Protein AF-A0A7R9YN68-F1 (afdb_monomer_lite)

Sequence (123 aa):
AAIEPRVRAALAAGDESALLELRSELASKQETILFGGLPAERQRYLQSYGCAAWTDDALDLCARHSPLVEIGAGAGQWERALSRVRVPTDGGARGEAGRRDAAGGGAAVGHGRGTSPDSTRAA

pLDDT: mean 76.01, std 23.89, range [30.05, 97.62]

Foldseek 3Di:
DDLVVQCVVCVVVVPVVSVVVSVVVVVQVCCCVVPVRPVVVVVVCCVQDNPDRDDPVRLLVVLLVPPDDDDPCPVVNSVVVNVPDDHPPPVDDPDDDDDDDDDDDDDDDDDDDDDDDDDDDDD

Organism: Diacronema lutheri (NCBI:txid2081491)

Radius of gyration: 26.35 Å; chains: 1; bounding box: 56×39×69 Å

Structure (mmCIF, N/CA/C/O backbone):
data_AF-A0A7R9YN68-F1
#
_entry.id   AF-A0A7R9YN68-F1
#
loop_
_atom_site.group_PDB
_atom_site.id
_atom_site.type_symbol
_atom_site.label_atom_id
_atom_site.label_alt_id
_atom_site.label_comp_id
_atom_site.label_asym_id
_atom_site.label_entity_id
_atom_site.label_seq_id
_atom_site.pdbx_PDB_ins_code
_atom_site.Cartn_x
_atom_site.Cartn_y
_atom_site.Cartn_z
_atom_site.occupancy
_atom_site.B_iso_or_equiv
_atom_site.auth_seq_id
_atom_site.auth_comp_id
_atom_site.auth_asym_id
_atom_site.auth_atom_id
_atom_site.pdbx_PDB_model_num
ATOM 1 N N . ALA A 1 1 ? 8.426 -10.046 -25.266 1.00 60.62 1 ALA A N 1
ATOM 2 C CA . ALA A 1 1 ? 9.903 -9.980 -25.220 1.00 60.62 1 ALA A CA 1
ATOM 3 C C . ALA A 1 1 ? 10.358 -9.744 -23.782 1.00 60.62 1 ALA A C 1
ATOM 5 O O . ALA A 1 1 ? 9.613 -9.120 -23.030 1.00 60.62 1 ALA A O 1
ATOM 6 N N . ALA A 1 2 ? 11.529 -10.252 -23.387 1.00 81.81 2 ALA A N 1
ATOM 7 C CA . ALA A 1 2 ? 12.097 -10.007 -22.059 1.00 81.81 2 ALA A CA 1
ATOM 8 C C . ALA A 1 2 ? 12.315 -8.496 -21.823 1.00 81.81 2 ALA A C 1
ATOM 10 O O . ALA A 1 2 ? 12.684 -7.778 -22.752 1.00 81.81 2 ALA A O 1
ATOM 11 N N . ILE A 1 3 ? 12.060 -8.009 -20.602 1.00 87.12 3 ILE A N 1
ATOM 12 C CA . ILE A 1 3 ? 12.236 -6.588 -20.231 1.00 87.12 3 ILE A CA 1
ATOM 13 C C . ILE A 1 3 ? 13.725 -6.219 -20.118 1.00 87.12 3 ILE A C 1
ATOM 15 O O . ILE A 1 3 ? 14.111 -5.108 -20.470 1.00 87.12 3 ILE A O 1
ATOM 19 N N . GLU A 1 4 ? 14.575 -7.155 -19.690 1.00 91.88 4 GLU A N 1
ATOM 20 C CA . GLU A 1 4 ? 15.987 -6.896 -19.379 1.00 91.88 4 GLU A CA 1
ATOM 21 C C . GLU A 1 4 ? 16.805 -6.309 -20.552 1.00 91.88 4 GLU A C 1
ATOM 23 O O . GLU A 1 4 ? 17.471 -5.291 -20.343 1.00 91.88 4 GLU A O 1
ATOM 28 N N . PRO A 1 5 ? 16.735 -6.833 -21.797 1.00 95.25 5 PRO A N 1
ATOM 29 C CA . PRO A 1 5 ? 17.477 -6.245 -22.915 1.00 95.25 5 PRO A CA 1
ATOM 30 C C . PRO A 1 5 ? 17.049 -4.804 -23.223 1.00 95.25 5 PRO A C 1
ATOM 32 O O . PRO A 1 5 ? 17.878 -3.980 -23.598 1.00 95.25 5 PRO A O 1
ATOM 35 N N . ARG A 1 6 ? 15.763 -4.484 -23.021 1.00 95.19 6 ARG A N 1
ATOM 36 C CA . ARG A 1 6 ? 15.203 -3.145 -23.262 1.00 95.19 6 ARG A CA 1
ATOM 37 C C . ARG A 1 6 ? 15.658 -2.149 -22.198 1.00 95.19 6 ARG A C 1
ATOM 39 O O . ARG A 1 6 ? 16.041 -1.039 -22.544 1.00 95.19 6 ARG A O 1
ATOM 46 N N . VAL A 1 7 ? 15.692 -2.565 -20.929 1.00 95.19 7 VAL A N 1
ATOM 47 C CA . VAL A 1 7 ? 16.249 -1.752 -19.832 1.00 95.19 7 VAL A CA 1
ATOM 48 C C . VAL A 1 7 ? 17.720 -1.443 -20.094 1.00 95.19 7 VAL A C 1
ATOM 50 O O . VAL A 1 7 ? 18.136 -0.294 -19.9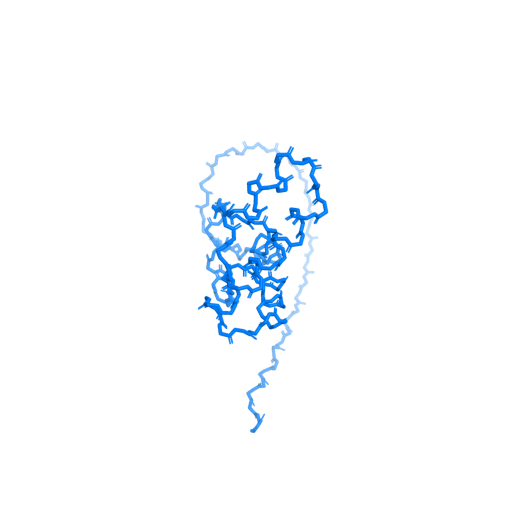79 1.00 95.19 7 VAL A O 1
ATOM 53 N N . ARG A 1 8 ? 18.506 -2.449 -20.497 1.00 96.25 8 ARG A N 1
ATOM 54 C CA . ARG A 1 8 ? 19.933 -2.271 -20.794 1.00 96.25 8 ARG A CA 1
ATOM 55 C C . ARG A 1 8 ? 20.165 -1.284 -21.939 1.00 96.25 8 ARG A C 1
ATOM 57 O O . ARG A 1 8 ? 21.041 -0.433 -21.827 1.00 96.25 8 ARG A O 1
ATOM 64 N N . ALA A 1 9 ? 19.373 -1.379 -23.007 1.00 96.44 9 ALA A N 1
ATOM 65 C CA . ALA A 1 9 ? 19.443 -0.453 -24.134 1.00 96.44 9 ALA A CA 1
ATOM 66 C C . ALA A 1 9 ? 19.080 0.986 -23.726 1.00 96.44 9 ALA A C 1
ATOM 68 O O . ALA A 1 9 ? 19.823 1.907 -24.056 1.00 96.44 9 ALA A O 1
ATOM 69 N N . ALA A 1 10 ? 18.000 1.174 -22.959 1.00 96.19 10 ALA A N 1
ATOM 70 C CA . ALA A 1 10 ? 17.579 2.493 -22.483 1.00 96.19 10 ALA A CA 1
ATOM 71 C C . ALA A 1 10 ? 18.626 3.139 -21.557 1.00 96.19 10 ALA A C 1
ATOM 73 O O . ALA A 1 10 ? 18.943 4.315 -21.712 1.00 96.19 10 ALA A O 1
ATOM 74 N N . LEU A 1 11 ? 19.232 2.359 -20.652 1.00 96.75 11 LEU A N 1
ATOM 75 C CA . LEU A 1 11 ? 20.326 2.833 -19.794 1.00 96.75 11 LEU A CA 1
ATOM 76 C C . LEU A 1 11 ? 21.563 3.236 -20.603 1.00 96.75 11 LEU A C 1
ATOM 78 O O . LEU A 1 11 ? 22.139 4.287 -20.344 1.00 96.75 11 LEU A O 1
ATOM 82 N N . ALA A 1 12 ? 21.965 2.424 -21.585 1.00 97.62 12 ALA A N 1
ATOM 83 C CA . ALA A 1 12 ? 23.117 2.726 -22.436 1.00 97.62 12 ALA A CA 1
ATOM 84 C C . ALA A 1 12 ? 22.903 3.988 -23.291 1.00 97.62 12 ALA A C 1
ATOM 86 O O . ALA A 1 12 ? 23.858 4.708 -23.566 1.00 97.62 12 ALA A O 1
ATOM 87 N N . ALA A 1 13 ? 21.657 4.255 -23.691 1.00 96.75 13 ALA A N 1
ATOM 88 C CA . ALA A 1 13 ? 21.274 5.438 -24.454 1.00 96.75 13 ALA A CA 1
ATOM 89 C C . ALA A 1 13 ? 21.012 6.684 -23.585 1.00 96.75 13 ALA A C 1
ATOM 91 O O . ALA A 1 13 ? 20.864 7.771 -24.136 1.00 96.75 13 ALA A O 1
ATOM 92 N N . GLY A 1 14 ? 20.931 6.546 -22.254 1.00 96.81 14 GLY A N 1
ATOM 93 C CA . GLY A 1 14 ? 20.487 7.628 -21.367 1.00 96.81 14 GLY A CA 1
ATOM 94 C C . GLY A 1 14 ? 19.028 8.046 -21.601 1.00 96.81 14 GLY A C 1
ATOM 95 O O . GLY A 1 14 ? 18.668 9.190 -21.339 1.00 96.81 14 GLY A O 1
ATOM 96 N N . ASP A 1 15 ? 18.195 7.144 -22.124 1.00 97.56 15 ASP A N 1
ATOM 97 C CA . ASP A 1 15 ? 16.808 7.429 -22.499 1.00 97.56 15 ASP A CA 1
ATOM 98 C C . ASP A 1 15 ? 15.872 7.272 -21.291 1.00 97.56 15 ASP A C 1
ATOM 100 O O . ASP A 1 15 ? 15.342 6.194 -20.996 1.00 97.56 15 ASP A O 1
ATOM 104 N N . GLU A 1 16 ? 15.681 8.370 -20.562 1.00 96.31 16 GLU A N 1
ATOM 105 C CA . GLU A 1 16 ? 14.790 8.417 -19.399 1.00 96.31 16 GLU A CA 1
ATOM 106 C C . GLU A 1 16 ? 13.324 8.138 -19.757 1.00 96.31 16 GLU A C 1
ATOM 108 O O . GLU A 1 16 ? 12.602 7.535 -18.957 1.00 96.31 16 GLU A O 1
ATOM 113 N N . SER A 1 17 ? 12.886 8.522 -20.960 1.00 96.75 17 SER A N 1
ATOM 114 C CA . SER A 1 17 ? 11.513 8.293 -21.417 1.00 96.75 17 SER A CA 1
ATOM 115 C C . SER A 1 17 ? 11.254 6.801 -21.603 1.00 96.75 17 SER A C 1
ATOM 117 O O . SER A 1 17 ? 10.282 6.266 -21.065 1.00 96.75 17 SER A O 1
ATOM 119 N N . ALA A 1 18 ? 12.167 6.094 -22.272 1.00 95.50 18 ALA A N 1
ATOM 120 C CA . ALA A 1 18 ? 12.076 4.646 -22.432 1.00 95.50 18 ALA A CA 1
ATOM 121 C C . ALA A 1 18 ? 12.096 3.910 -21.079 1.00 95.50 18 ALA A C 1
ATOM 123 O O . ALA A 1 18 ? 11.381 2.921 -20.891 1.00 95.50 18 ALA A O 1
ATOM 124 N N . LEU A 1 19 ? 12.874 4.390 -20.102 1.00 95.94 19 LEU A N 1
ATOM 125 C CA . LEU A 1 19 ? 12.868 3.830 -18.745 1.00 95.94 19 LEU A CA 1
ATOM 126 C C . LEU A 1 19 ? 11.532 4.047 -18.027 1.00 95.94 19 LEU A C 1
ATOM 128 O O . LEU A 1 19 ? 11.069 3.147 -17.320 1.00 95.94 19 LEU A O 1
ATOM 132 N N . LEU A 1 20 ? 10.908 5.214 -18.199 1.00 95.62 20 LEU A N 1
ATOM 133 C CA . LEU A 1 20 ? 9.595 5.511 -17.631 1.00 95.62 20 LEU A CA 1
ATOM 134 C C . LEU A 1 20 ? 8.520 4.582 -18.212 1.00 95.62 20 LEU A C 1
ATOM 136 O O . LEU A 1 20 ? 7.749 3.987 -17.460 1.00 95.62 20 LEU A O 1
ATOM 140 N N . GLU A 1 21 ? 8.513 4.390 -19.531 1.00 94.88 21 GLU A N 1
ATOM 141 C CA . GLU A 1 21 ? 7.594 3.469 -20.206 1.00 94.88 21 GLU A CA 1
ATOM 142 C C . GLU A 1 21 ? 7.769 2.026 -19.723 1.00 94.88 21 GLU A C 1
ATOM 144 O O . GLU A 1 21 ? 6.789 1.348 -19.406 1.00 94.88 21 GLU A O 1
ATOM 149 N N . LEU A 1 22 ? 9.017 1.562 -19.589 1.00 95.19 22 LEU A N 1
ATOM 150 C CA . LEU A 1 22 ? 9.325 0.226 -19.073 1.00 95.19 22 LEU A CA 1
ATOM 151 C C . LEU A 1 22 ? 8.861 0.039 -17.624 1.00 95.19 22 LEU A C 1
ATOM 153 O O . LEU A 1 22 ? 8.372 -1.038 -17.274 1.00 95.19 22 LEU A O 1
ATOM 157 N N . ARG A 1 23 ? 8.982 1.072 -16.782 1.00 92.56 23 ARG A N 1
ATOM 158 C CA . ARG A 1 23 ? 8.444 1.056 -15.413 1.00 92.56 23 ARG A CA 1
ATOM 159 C C . ARG A 1 23 ? 6.923 0.946 -15.413 1.00 92.56 23 ARG A C 1
ATOM 161 O O . ARG A 1 23 ? 6.393 0.128 -14.665 1.00 92.56 23 ARG A O 1
ATOM 168 N N . SER A 1 24 ? 6.235 1.710 -16.260 1.00 90.12 24 SER A N 1
ATOM 169 C CA . SER A 1 24 ? 4.775 1.630 -16.390 1.00 90.12 24 SER A CA 1
ATOM 170 C C . SER A 1 24 ? 4.317 0.260 -16.900 1.00 90.12 24 SER A C 1
ATOM 172 O O . SER A 1 24 ? 3.369 -0.313 -16.359 1.00 90.12 24 SER A O 1
ATOM 174 N N . GLU A 1 25 ? 5.018 -0.318 -17.880 1.00 91.44 25 GLU A N 1
ATOM 175 C CA . GLU A 1 25 ? 4.750 -1.675 -18.369 1.00 91.44 25 GLU A CA 1
ATOM 176 C C . GLU A 1 25 ? 4.933 -2.721 -17.258 1.00 91.44 25 GLU A C 1
ATOM 178 O O . GLU A 1 25 ? 4.087 -3.602 -17.081 1.00 91.44 25 GLU A O 1
ATOM 183 N N . LEU A 1 26 ? 6.026 -2.629 -16.492 1.00 90.69 26 LEU A N 1
ATOM 184 C CA . LEU A 1 26 ? 6.298 -3.537 -15.381 1.00 90.69 26 LEU A CA 1
ATOM 185 C C . LEU A 1 26 ? 5.230 -3.423 -14.291 1.00 90.69 26 LEU A C 1
ATOM 187 O O . LEU A 1 26 ? 4.713 -4.450 -13.855 1.00 90.69 26 LEU A O 1
ATOM 191 N N . ALA A 1 27 ? 4.866 -2.202 -13.894 1.00 86.75 27 ALA A N 1
ATOM 192 C CA . ALA A 1 27 ? 3.838 -1.961 -12.887 1.00 86.75 27 ALA A CA 1
ATOM 193 C C . ALA A 1 27 ? 2.492 -2.575 -13.303 1.00 86.75 27 ALA A C 1
ATOM 195 O O . ALA A 1 27 ? 1.866 -3.282 -12.516 1.00 86.75 27 ALA A O 1
ATOM 196 N N . SER A 1 28 ? 2.083 -2.394 -14.564 1.00 84.81 28 SER A N 1
ATOM 197 C CA . SER A 1 28 ? 0.854 -2.991 -15.104 1.00 84.81 28 SER A CA 1
ATOM 198 C C . SER A 1 28 ? 0.884 -4.528 -15.087 1.00 84.81 28 SER A C 1
A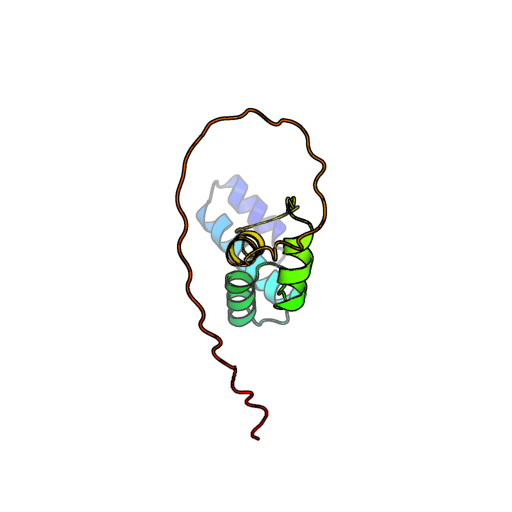TOM 200 O O . SER A 1 28 ? -0.098 -5.180 -14.715 1.00 84.81 28 SER A O 1
ATOM 202 N N . LYS A 1 29 ? 2.029 -5.135 -15.427 1.00 88.00 29 LYS A N 1
ATOM 203 C CA . LYS A 1 29 ? 2.209 -6.594 -15.370 1.00 88.00 29 LYS A CA 1
ATOM 204 C C . LYS A 1 29 ? 2.188 -7.130 -13.944 1.00 88.00 29 LYS A C 1
ATOM 206 O O . LYS A 1 29 ? 1.527 -8.134 -13.693 1.00 88.00 29 LYS A O 1
ATOM 211 N N . GLN A 1 30 ? 2.888 -6.475 -13.020 1.00 87.62 30 GLN A N 1
ATOM 212 C CA . GLN A 1 30 ? 2.883 -6.842 -11.603 1.00 87.62 30 GLN A CA 1
ATOM 213 C C . GLN A 1 30 ? 1.468 -6.796 -11.038 1.00 87.62 30 GLN A C 1
ATOM 215 O O . GLN A 1 30 ? 1.055 -7.732 -10.364 1.00 87.62 30 GLN A O 1
ATOM 220 N N . GLU A 1 31 ? 0.713 -5.753 -11.373 1.00 84.94 31 GLU A N 1
ATOM 221 C CA . GLU A 1 31 ? -0.674 -5.599 -10.949 1.00 84.94 31 GLU A CA 1
ATOM 222 C C . GLU A 1 31 ? -1.558 -6.752 -11.445 1.00 84.94 31 GLU A C 1
ATOM 224 O O . GLU A 1 31 ? -2.331 -7.337 -10.689 1.00 84.94 31 GLU A O 1
ATOM 229 N N . THR A 1 32 ? -1.384 -7.139 -12.709 1.00 86.31 32 THR A N 1
ATOM 230 C CA . THR A 1 32 ? -2.110 -8.267 -13.304 1.00 86.31 32 THR A CA 1
ATOM 231 C C . THR A 1 32 ? -1.762 -9.591 -12.622 1.00 86.31 32 THR A C 1
ATOM 233 O O . THR A 1 32 ? -2.655 -10.368 -12.298 1.00 86.31 32 THR A O 1
ATOM 236 N N . ILE A 1 33 ? -0.473 -9.847 -12.382 1.00 88.31 33 ILE A N 1
ATOM 237 C CA . ILE A 1 33 ? 0.013 -11.108 -11.801 1.00 88.31 33 ILE A CA 1
ATOM 238 C C . ILE A 1 33 ? -0.385 -11.237 -10.328 1.00 88.31 33 ILE A C 1
ATOM 240 O O . ILE A 1 33 ? -0.819 -12.302 -9.902 1.00 88.31 33 ILE A O 1
ATOM 244 N N . LEU A 1 34 ? -0.206 -10.173 -9.545 1.00 85.19 34 LEU A N 1
ATOM 245 C CA . LEU A 1 34 ? -0.387 -10.209 -8.094 1.00 85.19 34 LEU A CA 1
ATOM 246 C C . LEU A 1 34 ? -1.847 -10.014 -7.678 1.00 85.19 34 LEU A C 1
ATOM 248 O O . LEU A 1 34 ? -2.255 -10.544 -6.648 1.00 85.19 34 LEU A O 1
ATOM 252 N N . PHE A 1 35 ? -2.622 -9.254 -8.457 1.00 82.56 35 PHE A N 1
ATOM 253 C CA . PHE A 1 35 ? -3.952 -8.785 -8.054 1.00 82.56 35 PHE A CA 1
ATOM 254 C C . PHE A 1 35 ? -5.039 -9.047 -9.105 1.00 82.56 35 PHE A C 1
ATOM 256 O O . PHE A 1 35 ? -6.145 -8.527 -8.992 1.00 82.56 35 PHE A O 1
ATOM 263 N N . GLY A 1 36 ? -4.754 -9.848 -10.137 1.00 84.25 36 GLY A N 1
ATOM 264 C CA . GLY A 1 36 ? -5.763 -10.294 -11.103 1.00 84.25 36 GLY A CA 1
ATOM 265 C C . GLY A 1 36 ? -6.276 -9.209 -12.056 1.00 84.25 36 GLY A C 1
ATOM 266 O O . GLY A 1 36 ? -7.282 -9.422 -12.724 1.00 84.25 36 GLY A O 1
ATOM 267 N N . GLY A 1 37 ? -5.596 -8.060 -12.152 1.00 71.75 37 GLY A N 1
ATOM 268 C CA . GLY A 1 37 ? -5.904 -7.042 -13.161 1.00 71.75 37 GLY A CA 1
ATOM 269 C C . GLY A 1 37 ? -7.033 -6.074 -12.792 1.00 71.75 37 GLY A C 1
ATOM 270 O O . GLY A 1 37 ? -7.720 -5.588 -13.688 1.00 71.75 37 GLY A O 1
ATOM 271 N N . LEU A 1 38 ? -7.193 -5.738 -11.506 1.00 72.81 38 LEU A N 1
ATOM 272 C CA . LEU A 1 38 ? -8.127 -4.706 -11.018 1.00 72.81 38 LEU A CA 1
ATOM 273 C C . LEU A 1 38 ? -7.399 -3.415 -10.565 1.00 72.81 38 LEU A C 1
ATOM 275 O O . LEU A 1 38 ? -7.516 -3.004 -9.406 1.00 72.81 38 LEU A O 1
ATOM 279 N N . PRO A 1 39 ? -6.667 -2.717 -11.464 1.00 74.25 39 PRO A N 1
ATOM 280 C CA . PRO A 1 39 ? -5.771 -1.618 -11.093 1.00 74.25 39 PRO A CA 1
ATOM 281 C C . PRO A 1 39 ? -6.496 -0.457 -10.403 1.00 74.25 39 PRO A C 1
ATOM 283 O O . PRO A 1 39 ? -5.977 0.139 -9.462 1.00 74.25 39 PRO A O 1
ATOM 286 N N . ALA A 1 40 ? -7.714 -0.131 -10.844 1.00 81.38 40 ALA A N 1
ATOM 287 C CA . ALA A 1 40 ? -8.463 0.996 -10.295 1.00 81.38 40 ALA A CA 1
ATOM 288 C C . ALA A 1 40 ? -8.984 0.728 -8.874 1.00 81.38 40 ALA A C 1
ATOM 290 O O . ALA A 1 40 ? -9.054 1.651 -8.063 1.00 81.38 40 ALA A O 1
ATOM 291 N N . GLU A 1 41 ? -9.367 -0.510 -8.567 1.00 84.19 41 GLU A N 1
ATOM 292 C CA . GLU A 1 41 ? -9.898 -0.883 -7.252 1.00 84.19 41 GLU A CA 1
ATOM 293 C C . GLU A 1 41 ? -8.786 -0.991 -6.225 1.00 84.19 41 GLU A C 1
ATOM 295 O O . GLU A 1 41 ? -8.904 -0.436 -5.132 1.00 84.19 41 GLU A O 1
ATOM 300 N N . ARG A 1 42 ? -7.662 -1.604 -6.602 1.00 85.88 42 ARG A N 1
ATOM 301 C CA . ARG A 1 42 ? -6.491 -1.648 -5.735 1.00 85.88 42 ARG A CA 1
ATOM 302 C C . ARG A 1 42 ? -5.948 -0.254 -5.463 1.00 85.88 42 ARG A C 1
ATOM 304 O O . ARG A 1 42 ? -5.647 0.060 -4.317 1.00 85.88 42 ARG A O 1
ATOM 311 N N . GLN A 1 43 ? -5.862 0.604 -6.479 1.00 87.31 43 GLN A N 1
ATOM 312 C CA . GLN A 1 43 ? -5.410 1.977 -6.274 1.00 87.31 43 GLN A CA 1
ATOM 313 C C . GLN A 1 43 ? -6.313 2.722 -5.284 1.00 87.31 43 GLN A C 1
ATOM 315 O O . GLN A 1 43 ? -5.804 3.387 -4.383 1.00 87.31 43 GLN A O 1
ATOM 320 N N . ARG A 1 44 ? -7.639 2.560 -5.399 1.00 90.38 44 ARG A N 1
ATOM 321 C CA . ARG A 1 44 ? -8.599 3.097 -4.423 1.00 90.38 44 ARG A CA 1
ATOM 322 C C . ARG A 1 44 ? -8.356 2.526 -3.024 1.00 90.38 44 ARG A C 1
ATOM 324 O O . ARG A 1 44 ? -8.252 3.292 -2.073 1.00 90.38 44 ARG A O 1
ATOM 331 N N . TYR A 1 45 ? -8.175 1.212 -2.902 1.00 91.75 45 TYR A N 1
ATOM 332 C CA . TYR A 1 45 ? -7.873 0.561 -1.627 1.00 91.75 45 TYR A CA 1
ATOM 333 C C . TYR A 1 45 ? -6.591 1.110 -0.984 1.00 91.75 45 TYR A C 1
ATOM 335 O O . TYR A 1 45 ? -6.614 1.515 0.173 1.00 91.75 45 TYR A O 1
ATOM 343 N N . LEU A 1 46 ? -5.489 1.207 -1.734 1.00 92.00 46 LEU A N 1
ATOM 344 C CA . LEU A 1 46 ? -4.216 1.741 -1.234 1.00 92.00 46 LEU A CA 1
ATOM 345 C C . LEU A 1 46 ? -4.327 3.217 -0.823 1.00 92.00 46 LEU A C 1
ATOM 347 O O . LEU A 1 46 ? -3.702 3.648 0.147 1.00 92.00 46 LEU A O 1
ATOM 351 N N . GLN A 1 47 ? -5.125 4.002 -1.548 1.00 93.44 47 GLN A N 1
ATOM 352 C CA . GLN A 1 47 ? -5.386 5.403 -1.220 1.00 93.44 47 GLN A CA 1
ATOM 353 C C . GLN A 1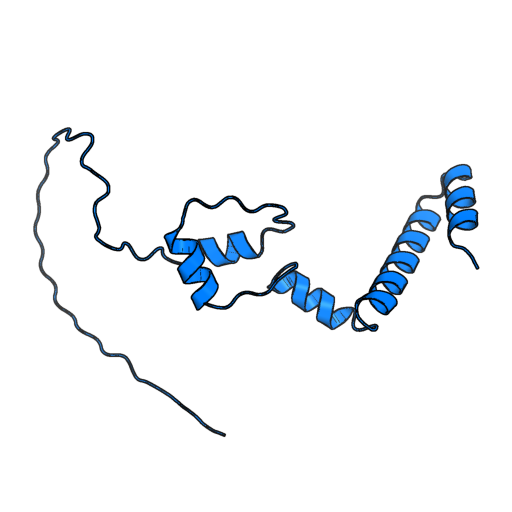 47 ? -6.248 5.572 0.034 1.00 93.44 47 GLN A C 1
ATOM 355 O O . GLN A 1 47 ? -6.088 6.576 0.727 1.00 93.44 47 GLN A O 1
ATOM 360 N N . SER A 1 48 ? -7.125 4.617 0.339 1.00 94.38 48 SER A N 1
ATOM 361 C CA . SER A 1 48 ? -7.963 4.640 1.542 1.00 94.38 48 SER A CA 1
ATOM 362 C C . SER A 1 48 ? -7.264 4.042 2.763 1.00 94.38 48 SER A C 1
ATOM 364 O O . SER A 1 48 ? -7.340 4.610 3.846 1.00 94.38 48 SER A O 1
ATOM 366 N N . TYR A 1 49 ? -6.568 2.921 2.585 1.00 95.50 49 TYR A N 1
ATOM 367 C CA . TYR A 1 49 ? -6.123 2.055 3.679 1.00 95.50 49 TYR A CA 1
ATOM 368 C C . TYR A 1 49 ? -4.622 1.749 3.666 1.00 95.50 49 TYR A C 1
ATOM 370 O O . TYR A 1 49 ? -4.067 1.261 4.646 1.00 95.50 49 TYR A O 1
ATOM 378 N N . GLY A 1 50 ? -3.922 2.030 2.569 1.00 92.12 50 GLY A N 1
ATOM 379 C CA . GLY A 1 50 ? -2.541 1.589 2.401 1.00 92.12 50 GLY A CA 1
ATOM 380 C C . GLY A 1 50 ? -2.495 0.084 2.154 1.00 92.12 50 GLY A C 1
ATOM 381 O O . GLY A 1 50 ? -3.304 -0.442 1.396 1.00 92.12 50 GLY A O 1
ATOM 382 N N . CYS A 1 51 ? -1.541 -0.624 2.757 1.00 88.56 51 CYS A N 1
ATOM 383 C CA . CYS A 1 51 ? -1.369 -2.059 2.511 1.00 88.56 51 CYS A CA 1
ATOM 384 C C . CYS A 1 51 ? -2.421 -2.940 3.207 1.00 88.56 51 CYS A C 1
ATOM 386 O O . CYS A 1 51 ? -2.698 -4.036 2.722 1.00 88.56 51 CYS A O 1
ATOM 388 N N . ALA A 1 52 ? -3.024 -2.472 4.301 1.00 90.81 52 ALA A N 1
ATOM 389 C CA . ALA A 1 52 ? -3.982 -3.230 5.097 1.00 90.81 52 ALA A CA 1
ATOM 390 C C . ALA A 1 52 ? -5.080 -2.311 5.636 1.00 90.81 52 ALA A C 1
ATOM 392 O O . ALA A 1 52 ? -4.785 -1.295 6.259 1.00 90.81 52 ALA A O 1
ATOM 393 N N . ALA A 1 53 ? -6.337 -2.682 5.407 1.00 95.50 53 ALA A N 1
ATOM 394 C CA . ALA A 1 53 ? -7.484 -2.030 6.015 1.00 95.50 53 ALA A CA 1
ATOM 395 C C . ALA A 1 53 ? -7.591 -2.363 7.506 1.00 95.50 53 ALA A C 1
ATOM 397 O O . ALA A 1 53 ? -7.044 -3.356 7.989 1.00 95.50 53 ALA A O 1
ATOM 398 N N . TRP A 1 54 ? -8.331 -1.521 8.214 1.00 95.56 54 TRP A N 1
ATOM 399 C CA . TRP A 1 54 ? -8.620 -1.644 9.635 1.00 95.56 54 TRP A CA 1
ATOM 400 C C . TRP A 1 54 ? -10.127 -1.658 9.867 1.00 95.56 54 TRP A C 1
ATOM 402 O O . TRP A 1 54 ? -10.913 -1.190 9.041 1.00 95.56 54 TRP A O 1
ATOM 412 N N . THR A 1 55 ? -10.510 -2.172 11.027 1.00 96.12 55 THR A N 1
ATOM 413 C CA . THR A 1 55 ? -11.828 -1.953 11.621 1.00 96.12 55 THR A CA 1
ATOM 414 C C . THR A 1 55 ? -11.720 -0.891 12.711 1.00 96.12 55 THR A C 1
ATOM 416 O O . THR A 1 55 ? -10.623 -0.625 13.211 1.00 96.12 55 THR A O 1
ATOM 419 N N . ASP A 1 56 ? -12.850 -0.314 13.115 1.00 94.44 56 ASP A N 1
ATOM 420 C CA . ASP A 1 56 ? -12.884 0.639 14.231 1.00 94.44 56 ASP A CA 1
ATOM 421 C C . ASP A 1 56 ? -12.399 -0.018 15.538 1.00 94.44 56 ASP A C 1
ATOM 423 O O . ASP A 1 56 ? -11.570 0.551 16.242 1.00 94.44 56 ASP A O 1
ATOM 427 N N . ASP A 1 57 ? -12.773 -1.278 15.791 1.00 94.88 57 ASP A N 1
ATOM 428 C CA . ASP A 1 57 ? -12.283 -2.044 16.948 1.00 94.88 57 ASP A CA 1
ATOM 429 C C . ASP A 1 57 ? -10.753 -2.202 16.960 1.00 94.88 57 ASP A C 1
ATOM 431 O O . ASP A 1 57 ? -10.118 -2.151 18.018 1.00 94.88 57 ASP A O 1
ATOM 435 N N . ALA A 1 58 ? -10.142 -2.409 15.786 1.00 94.88 58 ALA A N 1
ATOM 436 C CA . ALA A 1 58 ? -8.691 -2.522 15.664 1.00 94.88 58 ALA A CA 1
ATOM 437 C C . ALA A 1 58 ? -8.012 -1.179 15.951 1.00 94.88 58 ALA A C 1
ATOM 439 O O . ALA A 1 58 ? -7.005 -1.140 16.660 1.00 94.88 58 ALA A O 1
ATOM 440 N N . LEU A 1 59 ? -8.584 -0.082 15.447 1.00 94.81 59 LEU A N 1
ATOM 441 C CA . LEU A 1 59 ? -8.112 1.267 15.737 1.00 94.81 59 LEU A CA 1
ATOM 442 C C . LEU A 1 59 ? -8.195 1.586 17.234 1.00 94.81 59 LEU A C 1
ATOM 444 O O . LEU A 1 59 ? -7.208 2.047 17.808 1.00 94.81 59 LEU A O 1
ATOM 448 N N . ASP A 1 60 ? -9.322 1.284 17.877 1.00 93.31 60 ASP A N 1
ATOM 449 C CA . ASP A 1 60 ? -9.520 1.497 19.311 1.00 93.31 60 ASP A CA 1
ATOM 450 C C . ASP A 1 60 ? -8.541 0.668 20.145 1.00 93.31 60 ASP A C 1
ATOM 452 O O . ASP A 1 60 ? -7.965 1.162 21.119 1.00 93.31 60 ASP A O 1
ATOM 456 N N . LEU A 1 61 ? -8.323 -0.596 19.768 1.00 94.06 61 LEU A N 1
ATOM 457 C CA . LEU A 1 61 ? -7.340 -1.459 20.416 1.00 94.06 61 LEU A CA 1
ATOM 458 C C . LEU A 1 61 ? -5.929 -0.887 20.300 1.00 94.06 61 LEU A C 1
ATOM 460 O O . LEU A 1 61 ? -5.254 -0.734 21.316 1.00 94.06 61 LEU A O 1
ATOM 464 N N . CYS A 1 62 ? -5.498 -0.528 19.094 1.00 93.75 62 CYS A N 1
ATOM 465 C CA . CYS A 1 62 ? -4.195 0.084 18.865 1.00 93.75 62 CYS A CA 1
ATOM 466 C C . CYS A 1 62 ? -4.033 1.391 19.659 1.00 93.75 62 CYS A C 1
ATOM 468 O O . CYS A 1 62 ? -3.011 1.582 20.321 1.00 93.75 62 CYS A O 1
ATOM 470 N N . ALA A 1 63 ? -5.048 2.259 19.665 1.00 93.38 63 ALA A N 1
ATOM 471 C CA . ALA A 1 63 ? -5.006 3.547 20.351 1.00 93.38 63 ALA A CA 1
ATOM 472 C C . ALA A 1 63 ? -4.736 3.408 21.861 1.00 93.38 63 ALA A C 1
ATOM 474 O O . ALA A 1 63 ? -3.947 4.187 22.406 1.00 93.38 63 ALA A O 1
ATOM 475 N N . ARG A 1 64 ? -5.296 2.386 22.529 1.00 94.25 64 ARG A N 1
ATOM 476 C CA . ARG A 1 64 ? -5.042 2.099 23.959 1.00 94.25 64 ARG A CA 1
ATOM 477 C C . ARG A 1 64 ? -3.585 1.755 24.274 1.00 94.25 64 ARG A C 1
ATOM 479 O O . ARG A 1 64 ? -3.143 1.950 25.403 1.00 94.25 64 ARG A O 1
ATOM 486 N N . HIS A 1 65 ? -2.831 1.277 23.288 1.00 92.06 65 HIS A N 1
ATOM 487 C CA . HIS A 1 65 ? -1.416 0.931 23.430 1.00 92.06 65 HIS A CA 1
ATOM 488 C C . HIS A 1 65 ? -0.467 2.062 23.008 1.00 92.06 65 HIS A C 1
ATOM 490 O O . HIS A 1 65 ? 0.740 1.847 22.916 1.00 92.06 65 HIS A O 1
ATOM 496 N N . SER A 1 66 ? -0.986 3.273 22.779 1.00 87.56 66 SER A N 1
ATOM 497 C CA . SER A 1 66 ? -0.165 4.438 22.444 1.00 87.56 66 SER A CA 1
ATOM 498 C C . SER A 1 66 ? 0.879 4.761 23.535 1.00 87.56 66 SER A C 1
ATOM 500 O O . SER A 1 66 ? 0.580 4.659 24.732 1.00 87.56 66 SER A O 1
ATOM 502 N N . PRO A 1 67 ? 2.082 5.242 23.161 1.00 92.06 67 PRO A N 1
ATOM 503 C CA . PRO A 1 67 ? 2.513 5.569 21.798 1.00 92.06 67 PRO A CA 1
ATOM 504 C C . PRO A 1 67 ? 2.906 4.329 20.978 1.00 92.06 67 PRO A C 1
ATOM 506 O O . PRO A 1 67 ? 3.530 3.406 21.494 1.00 92.06 67 PRO A O 1
ATOM 509 N N . LEU A 1 68 ? 2.579 4.342 19.684 1.00 91.88 68 LEU A N 1
ATOM 510 C CA . LEU A 1 68 ? 2.923 3.281 18.734 1.00 91.88 68 LEU A CA 1
ATOM 511 C C . LEU A 1 68 ? 4.026 3.730 17.769 1.00 91.88 68 LEU A C 1
ATOM 513 O O . LEU A 1 68 ? 4.139 4.911 17.444 1.00 91.88 68 LEU A O 1
ATOM 517 N N . VAL A 1 69 ? 4.804 2.765 17.275 1.00 94.44 69 VAL A N 1
ATOM 518 C CA . VAL A 1 69 ? 5.743 2.946 16.160 1.00 94.44 69 VAL A CA 1
ATOM 519 C C . VAL A 1 69 ? 5.246 2.118 14.979 1.00 94.44 69 VAL A C 1
ATOM 521 O O . VAL A 1 69 ? 5.133 0.898 15.082 1.00 94.44 69 VAL A O 1
ATOM 524 N N . GLU A 1 70 ? 4.958 2.776 13.856 1.00 93.06 70 GLU A N 1
ATOM 525 C CA . GLU A 1 70 ? 4.523 2.118 12.622 1.00 93.06 70 GLU A CA 1
ATOM 526 C C . GLU A 1 70 ? 5.735 1.777 11.741 1.00 93.06 70 GLU A C 1
ATOM 528 O O . GLU A 1 70 ? 6.430 2.658 11.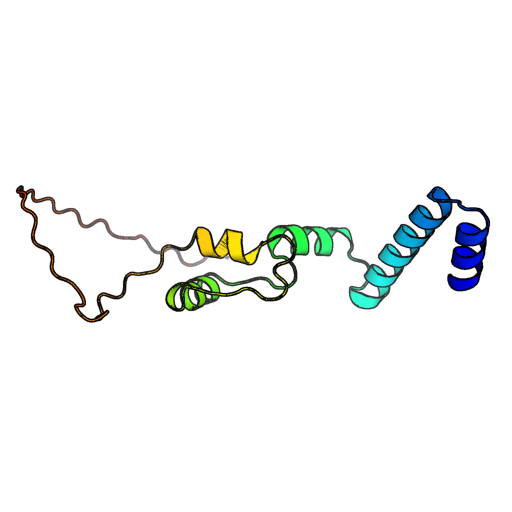228 1.00 93.06 70 GLU A O 1
ATOM 533 N N . ILE A 1 71 ? 6.000 0.483 11.551 1.00 94.69 71 ILE A N 1
ATOM 534 C CA . ILE A 1 71 ? 7.050 0.010 10.645 1.00 94.69 71 ILE A CA 1
ATOM 535 C C . ILE A 1 71 ? 6.480 -0.082 9.233 1.00 94.69 71 ILE A C 1
ATOM 537 O O . ILE A 1 71 ? 5.525 -0.812 8.989 1.00 94.69 71 ILE A O 1
ATOM 541 N N . GLY A 1 72 ? 7.096 0.631 8.289 1.00 91.31 72 GLY A N 1
ATOM 542 C CA . GLY A 1 72 ? 6.639 0.630 6.899 1.00 91.31 72 GLY A CA 1
ATOM 543 C C . GLY A 1 72 ? 5.372 1.458 6.667 1.00 91.31 72 GLY A C 1
ATOM 544 O O . GLY A 1 72 ? 4.546 1.071 5.847 1.00 91.31 72 GLY A O 1
ATOM 545 N N . ALA A 1 73 ? 5.244 2.610 7.335 1.00 91.62 73 ALA A N 1
ATOM 546 C CA . ALA A 1 73 ? 4.043 3.455 7.305 1.00 91.62 73 ALA A CA 1
ATOM 547 C C . ALA A 1 73 ? 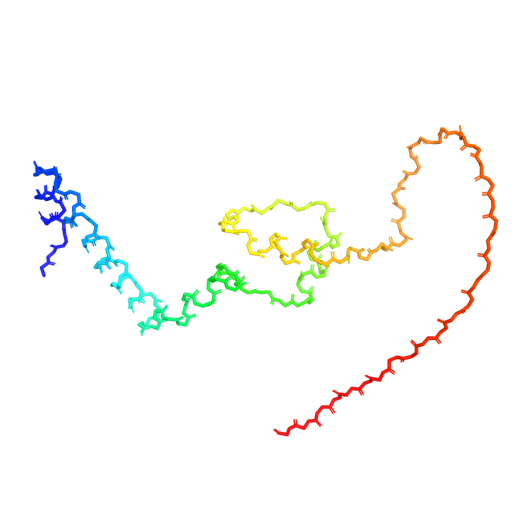3.601 3.942 5.910 1.00 91.62 73 ALA A C 1
ATOM 549 O O . ALA A 1 73 ? 2.465 4.381 5.715 1.00 91.62 73 ALA A O 1
ATOM 550 N N . GLY A 1 74 ? 4.493 3.895 4.916 1.00 93.56 74 GLY A N 1
ATOM 551 C CA . GLY A 1 74 ? 4.203 4.343 3.558 1.00 93.56 74 GLY A CA 1
ATOM 552 C C . GLY A 1 74 ? 3.696 5.788 3.545 1.00 93.56 74 GLY A C 1
ATOM 553 O O . GLY A 1 74 ? 4.405 6.700 3.955 1.00 93.56 74 GLY A O 1
ATOM 554 N N . ALA A 1 75 ? 2.456 5.989 3.088 1.00 94.88 75 ALA A N 1
ATOM 555 C CA . ALA A 1 75 ? 1.792 7.296 3.046 1.00 94.88 75 ALA A CA 1
ATOM 556 C C . ALA A 1 75 ? 1.026 7.664 4.342 1.00 94.88 75 ALA A C 1
ATOM 558 O O . ALA A 1 75 ? 0.191 8.572 4.317 1.00 94.88 75 ALA A O 1
ATOM 559 N N . GLY A 1 76 ? 1.235 6.940 5.446 1.00 95.19 76 GLY A N 1
ATOM 560 C CA . GLY A 1 76 ? 0.667 7.248 6.765 1.00 95.19 76 GLY A CA 1
ATOM 561 C C . GLY A 1 76 ? -0.855 7.109 6.833 1.00 95.19 76 GLY A C 1
ATOM 562 O O . GLY A 1 76 ? -1.533 7.991 7.349 1.00 95.19 76 GLY A O 1
ATOM 563 N N . GLN A 1 77 ? -1.424 6.059 6.234 1.00 97.19 77 GLN A N 1
ATOM 564 C CA . GLN A 1 77 ? -2.880 5.843 6.265 1.00 97.19 77 GLN A CA 1
ATOM 565 C C . GLN A 1 77 ? -3.355 5.456 7.672 1.00 97.19 77 GLN A C 1
ATOM 567 O O . GLN A 1 77 ? -4.325 6.030 8.163 1.00 97.19 77 GLN A O 1
ATOM 572 N N . TRP A 1 78 ? -2.627 4.553 8.340 1.00 95.06 78 TRP A N 1
ATOM 573 C CA . TRP A 1 78 ? -2.908 4.150 9.719 1.00 95.06 78 TRP A CA 1
ATOM 574 C C . TRP A 1 78 ? -2.646 5.280 10.712 1.00 95.06 78 TRP A C 1
ATOM 576 O O . TRP A 1 78 ? -3.492 5.526 11.561 1.00 95.06 78 TRP A O 1
ATOM 586 N N . GLU A 1 79 ? -1.544 6.023 10.578 1.00 94.25 79 GLU A N 1
ATOM 587 C CA . GLU A 1 79 ? -1.287 7.222 11.392 1.00 94.25 79 GLU A CA 1
ATOM 588 C C . GLU A 1 79 ? -2.442 8.238 11.307 1.00 94.25 79 GLU A C 1
ATOM 590 O O . GLU A 1 79 ? -2.975 8.674 12.332 1.00 94.25 79 GLU A O 1
ATOM 595 N N . ARG A 1 80 ? -2.922 8.545 10.095 1.00 95.06 80 ARG A N 1
ATOM 596 C CA . ARG A 1 80 ? -4.067 9.447 9.894 1.00 95.06 80 ARG A CA 1
ATOM 597 C C . ARG A 1 80 ? -5.376 8.903 10.457 1.00 95.06 80 ARG A C 1
ATOM 599 O O . ARG A 1 80 ? -6.245 9.694 10.820 1.00 95.06 80 ARG A O 1
ATOM 606 N N . ALA A 1 81 ? -5.548 7.585 10.491 1.00 95.06 81 ALA A N 1
ATOM 607 C CA . ALA A 1 81 ? -6.714 6.952 11.093 1.00 95.06 81 ALA A CA 1
ATOM 608 C C . ALA A 1 81 ? -6.633 6.986 12.628 1.00 95.06 81 ALA A C 1
ATOM 610 O O . ALA A 1 81 ? -7.553 7.478 13.277 1.00 95.06 81 ALA A O 1
ATOM 611 N N . LEU A 1 82 ? -5.507 6.557 13.201 1.00 94.00 82 LEU A N 1
ATOM 612 C CA . LEU A 1 82 ? -5.260 6.502 14.643 1.00 94.00 82 LEU A CA 1
ATOM 613 C C . LEU A 1 82 ? -5.250 7.888 15.297 1.00 94.00 82 LEU A C 1
ATOM 615 O O . LEU A 1 82 ? -5.763 8.036 16.400 1.00 94.00 82 LEU A O 1
ATOM 619 N N . SER A 1 83 ? -4.747 8.921 14.617 1.00 92.38 83 SER A N 1
ATOM 620 C CA . SER A 1 83 ? -4.761 10.305 15.127 1.00 92.38 83 SER A CA 1
ATOM 621 C C . SER A 1 83 ? -6.168 10.889 15.303 1.00 92.38 83 SER A C 1
ATOM 623 O O . SER A 1 83 ? -6.347 11.869 16.028 1.00 92.38 83 SER A O 1
ATOM 625 N N . ARG A 1 84 ? -7.184 10.296 14.662 1.00 91.88 84 ARG A N 1
ATOM 626 C CA . ARG A 1 84 ? -8.596 10.693 14.804 1.00 91.88 84 ARG A CA 1
ATOM 627 C C . ARG A 1 84 ? -9.304 9.958 15.938 1.00 91.88 84 ARG A C 1
ATOM 629 O O . ARG A 1 84 ? -10.364 10.404 16.375 1.00 91.88 84 ARG A O 1
ATOM 636 N N . VAL A 1 85 ? -8.732 8.853 16.407 1.00 89.00 85 VAL A N 1
ATOM 637 C CA . VAL A 1 85 ? -9.279 8.055 17.500 1.00 89.00 85 VAL A CA 1
ATOM 638 C C . VAL A 1 85 ? -8.915 8.746 18.804 1.00 89.00 85 VAL A C 1
ATOM 640 O O . VAL A 1 85 ? -7.747 9.002 19.099 1.00 89.00 85 VAL A O 1
ATOM 643 N N . ARG A 1 86 ? -9.921 9.076 19.614 1.00 70.62 86 ARG A N 1
ATOM 644 C CA . ARG A 1 86 ? -9.664 9.545 20.976 1.00 70.62 86 ARG A CA 1
ATOM 645 C C . ARG A 1 86 ? -9.255 8.337 21.795 1.00 70.62 86 ARG A C 1
ATOM 647 O O . ARG A 1 86 ? -10.059 7.427 21.943 1.00 70.62 86 ARG A O 1
ATOM 654 N N . VAL A 1 87 ? -8.044 8.344 22.347 1.00 65.19 87 VAL A N 1
ATOM 655 C CA . VAL A 1 87 ? -7.654 7.346 23.348 1.00 65.19 87 VAL A CA 1
ATOM 656 C C . VAL A 1 87 ? -8.677 7.424 24.485 1.00 65.19 87 VAL A C 1
ATOM 658 O O . VAL A 1 87 ? -8.788 8.489 25.106 1.00 65.19 87 VAL A O 1
ATOM 661 N N . PRO A 1 88 ? -9.443 6.355 24.765 1.00 55.53 88 PRO A N 1
ATOM 662 C CA . PRO A 1 88 ? -10.243 6.304 25.971 1.00 55.53 88 PRO A CA 1
ATOM 663 C C . PRO A 1 88 ? -9.267 6.417 27.137 1.00 55.53 88 PRO A C 1
ATOM 665 O O . PRO A 1 88 ? -8.369 5.590 27.296 1.00 55.53 88 PRO A O 1
ATOM 668 N N . THR A 1 89 ? -9.367 7.493 27.912 1.00 55.59 89 THR A N 1
ATOM 669 C CA . THR A 1 89 ? -8.641 7.586 29.174 1.00 55.59 89 THR A CA 1
ATOM 670 C C . THR A 1 89 ? -9.297 6.604 30.128 1.00 55.59 89 THR A C 1
ATOM 672 O O . THR A 1 89 ? -10.192 6.973 30.889 1.00 55.59 89 THR A O 1
ATOM 675 N N . ASP A 1 90 ? -8.882 5.343 30.062 1.00 53.88 90 ASP A N 1
ATOM 676 C CA . ASP A 1 90 ? -9.166 4.380 31.110 1.00 53.88 90 ASP A CA 1
ATOM 677 C C . ASP A 1 90 ? -8.527 4.956 32.378 1.00 53.88 90 ASP A C 1
ATOM 679 O O . ASP A 1 90 ? -7.308 5.120 32.460 1.00 53.88 90 ASP A O 1
ATOM 683 N N . GLY A 1 91 ? -9.360 5.380 33.329 1.00 51.00 91 GLY A N 1
ATOM 684 C CA . GLY A 1 91 ? -8.955 5.986 34.598 1.00 51.00 91 GLY A CA 1
ATOM 685 C C . GLY A 1 91 ? -8.218 4.999 35.506 1.00 51.00 91 GLY A C 1
ATOM 686 O O . GLY A 1 91 ? -8.721 4.639 36.565 1.00 51.00 91 GLY A O 1
ATOM 687 N N . GLY A 1 92 ? -7.030 4.558 35.095 1.00 42.56 92 GLY A N 1
ATOM 688 C CA . GLY A 1 92 ? -6.226 3.537 35.753 1.00 42.56 92 GLY A CA 1
ATOM 689 C C . GLY A 1 92 ? -4.751 3.922 35.795 1.00 42.56 92 GLY A C 1
ATOM 690 O O . GLY A 1 92 ? -3.992 3.627 34.881 1.00 42.56 92 GLY A O 1
ATOM 691 N N . ALA A 1 93 ? -4.371 4.586 36.888 1.00 46.94 93 ALA A N 1
ATOM 692 C CA . ALA A 1 93 ? -3.046 4.577 37.509 1.00 46.94 93 ALA A CA 1
ATOM 693 C C . ALA A 1 93 ? -1.809 4.617 36.580 1.00 46.94 93 ALA A C 1
ATOM 695 O O . ALA A 1 93 ? -1.069 3.641 36.462 1.00 46.94 93 ALA A O 1
ATOM 696 N N . ARG A 1 94 ? -1.470 5.800 36.047 1.00 49.91 94 ARG A N 1
ATOM 697 C CA . ARG A 1 94 ? -0.046 6.163 35.929 1.00 49.91 94 ARG A CA 1
ATOM 698 C C . ARG A 1 94 ? 0.374 6.763 37.266 1.00 49.91 94 ARG A C 1
ATOM 700 O O . ARG A 1 94 ? -0.218 7.743 37.708 1.00 49.91 94 ARG A O 1
ATOM 707 N N . GLY A 1 95 ? 1.328 6.105 37.921 1.00 39.16 95 GLY A N 1
ATOM 708 C CA . GLY A 1 95 ? 1.823 6.455 39.247 1.00 39.16 95 GLY A CA 1
ATOM 709 C C . GLY A 1 95 ? 2.183 7.933 39.374 1.00 39.16 95 GLY A C 1
ATOM 710 O O . GLY A 1 95 ? 2.770 8.527 38.470 1.00 39.16 95 GLY A O 1
ATOM 711 N N . GLU A 1 96 ? 1.811 8.502 40.520 1.00 40.97 96 GLU A N 1
ATOM 712 C CA . GLU A 1 96 ? 2.242 9.817 40.974 1.00 40.97 96 GLU A CA 1
ATOM 713 C C . GLU A 1 96 ? 3.776 9.898 40.936 1.00 40.97 96 GLU A C 1
ATOM 715 O O . GLU A 1 96 ? 4.473 9.336 41.777 1.00 40.97 96 GLU A O 1
ATOM 720 N N . ALA A 1 97 ? 4.306 10.645 39.974 1.00 42.47 97 ALA A N 1
ATOM 721 C CA . ALA A 1 97 ? 5.640 11.210 40.052 1.00 42.47 97 ALA A CA 1
ATOM 722 C C . ALA A 1 97 ? 5.524 12.710 39.774 1.00 42.47 97 ALA A C 1
ATOM 724 O O . ALA A 1 97 ? 5.429 13.144 38.629 1.00 42.47 97 ALA A O 1
ATOM 725 N N . GLY A 1 98 ? 5.524 13.492 40.857 1.00 35.06 98 GLY A N 1
ATOM 726 C CA . GLY A 1 98 ? 5.774 14.931 40.815 1.00 35.06 98 GLY A CA 1
ATOM 727 C C . GLY A 1 98 ? 4.558 15.819 41.054 1.00 35.06 98 GLY A C 1
ATOM 728 O O . GLY A 1 98 ? 4.144 16.552 40.160 1.00 35.06 98 GLY A O 1
ATOM 729 N N . ARG A 1 99 ? 4.062 15.861 42.299 1.00 38.19 99 ARG A N 1
ATOM 730 C CA . ARG A 1 99 ? 3.411 17.079 42.801 1.00 38.19 99 ARG A CA 1
ATOM 731 C C . ARG A 1 99 ? 4.425 18.218 42.739 1.00 38.19 99 ARG A C 1
ATOM 733 O O . ARG A 1 99 ? 5.462 18.166 43.397 1.00 38.19 99 ARG A O 1
ATOM 740 N N . ARG A 1 100 ? 4.108 19.254 41.971 1.00 39.62 100 ARG A N 1
ATOM 741 C CA . ARG A 1 100 ? 4.474 20.622 42.322 1.00 39.62 100 ARG A CA 1
ATOM 742 C C . ARG A 1 100 ? 3.190 21.426 42.359 1.00 39.62 100 ARG A C 1
ATOM 744 O O . ARG A 1 100 ? 2.494 21.548 41.356 1.00 39.62 100 ARG A O 1
ATOM 751 N N . ASP A 1 101 ? 2.883 21.883 43.561 1.00 36.62 101 ASP A N 1
ATOM 752 C CA . ASP A 1 101 ? 1.758 22.742 43.872 1.00 36.62 101 ASP A CA 1
ATOM 753 C C . ASP A 1 101 ? 1.859 24.051 43.090 1.00 36.62 101 ASP A C 1
ATOM 755 O O . ASP A 1 101 ? 2.892 24.719 43.114 1.00 36.62 101 ASP A O 1
ATOM 759 N N . ALA A 1 102 ? 0.762 24.439 42.446 1.00 35.41 102 ALA A N 1
ATOM 760 C CA . ALA A 1 102 ? 0.437 25.835 42.192 1.00 35.41 102 ALA A CA 1
ATOM 761 C C . ALA A 1 102 ? -1.069 25.960 41.921 1.00 35.41 102 ALA A C 1
ATOM 763 O O . ALA A 1 102 ? -1.546 25.695 40.825 1.00 35.41 102 ALA A O 1
ATOM 764 N N . ALA A 1 103 ? -1.788 26.304 42.990 1.00 34.38 103 ALA A N 1
ATOM 765 C CA . ALA A 1 103 ? -2.914 27.235 43.061 1.00 34.38 103 ALA A CA 1
ATOM 766 C C . ALA A 1 103 ? -3.862 27.402 41.850 1.00 34.38 103 ALA A C 1
ATOM 768 O O . ALA A 1 103 ? -3.458 27.856 40.785 1.00 34.38 103 ALA A O 1
ATOM 769 N N . GLY A 1 104 ? -5.170 27.287 42.121 1.00 31.05 104 GLY A N 1
ATOM 770 C CA . GLY A 1 104 ? -6.149 28.183 41.488 1.00 31.05 104 GLY A CA 1
ATOM 771 C C . GLY A 1 104 ? -7.503 27.581 41.117 1.00 31.05 104 GLY A C 1
ATOM 772 O O . GLY A 1 104 ? -7.711 27.230 39.969 1.00 31.05 104 GLY A O 1
ATOM 773 N N . GLY A 1 105 ? -8.419 27.540 42.092 1.00 30.09 105 GLY A N 1
ATOM 774 C CA . GLY A 1 105 ? -9.793 28.062 41.999 1.00 30.09 105 GLY A CA 1
ATOM 775 C C . GLY A 1 105 ? -10.766 27.603 40.898 1.00 30.09 105 GLY A C 1
ATOM 776 O O . GLY A 1 105 ? -10.549 27.830 39.717 1.00 30.09 105 GLY A O 1
ATOM 777 N N . GLY A 1 106 ? -11.964 27.193 41.335 1.00 30.05 106 GLY A N 1
ATOM 778 C CA . GLY A 1 106 ? -13.209 27.567 40.647 1.00 30.05 106 GLY A CA 1
ATOM 779 C C . GLY A 1 106 ? -14.102 26.414 40.196 1.00 30.05 106 GLY A C 1
ATOM 780 O O . GLY A 1 106 ? -13.847 25.764 39.193 1.00 30.05 106 GLY A O 1
ATOM 781 N N . ALA A 1 107 ? -15.191 26.211 40.935 1.00 30.98 107 ALA A N 1
ATOM 782 C CA . ALA A 1 107 ? -16.278 25.283 40.648 1.00 30.98 107 ALA A CA 1
ATOM 783 C C . ALA A 1 107 ? -17.140 25.704 39.442 1.00 30.98 107 ALA A C 1
ATOM 785 O O . ALA A 1 107 ? -17.372 26.896 39.261 1.00 30.98 107 ALA A O 1
ATOM 786 N N . ALA A 1 108 ? -17.734 24.735 38.732 1.00 36.31 108 ALA A N 1
ATOM 787 C CA . ALA A 1 108 ? -19.121 24.825 38.256 1.00 36.31 108 ALA A CA 1
ATOM 788 C C . ALA A 1 108 ? -19.679 23.467 37.787 1.00 36.31 108 ALA A C 1
ATOM 790 O O . ALA A 1 108 ? -19.003 22.645 37.177 1.00 36.31 108 ALA A O 1
ATOM 791 N N . VAL A 1 109 ? -20.953 23.290 38.115 1.00 36.19 109 VAL A N 1
ATOM 792 C CA . VAL A 1 109 ? -21.859 22.152 37.940 1.00 36.19 109 VAL A CA 1
ATOM 793 C C . VAL A 1 109 ? -22.458 22.138 36.525 1.00 36.19 109 VAL A C 1
ATOM 795 O O . VAL A 1 109 ? -22.707 23.201 35.966 1.00 36.19 109 VAL A O 1
ATOM 798 N N . GLY A 1 110 ? -22.803 20.961 35.985 1.00 34.28 110 GLY A N 1
ATOM 799 C CA . GLY A 1 110 ? -23.688 20.870 34.814 1.00 34.28 110 GLY A CA 1
ATOM 800 C C . GLY A 1 110 ? -24.016 19.445 34.361 1.00 34.28 110 GLY A C 1
ATOM 801 O O . GLY A 1 110 ? -23.236 18.821 33.656 1.00 34.28 110 GLY A O 1
ATOM 802 N N . HIS A 1 111 ? -25.176 18.934 34.778 1.00 33.91 111 HIS A N 1
ATOM 803 C CA . HI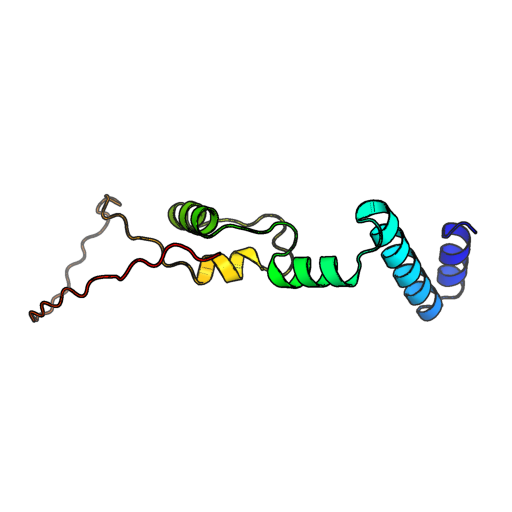S A 1 111 ? -25.782 17.671 34.334 1.00 33.91 111 HIS A CA 1
ATOM 804 C C . HIS A 1 111 ? -26.273 17.730 32.876 1.00 33.91 111 HIS A C 1
ATOM 806 O O . HIS A 1 111 ? -26.817 18.745 32.454 1.00 33.91 111 HIS A O 1
ATOM 812 N N . GLY A 1 112 ? -26.221 16.598 32.164 1.00 34.56 112 GLY A N 1
ATOM 813 C CA . GLY A 1 112 ? -26.951 16.415 30.905 1.00 34.56 112 GLY A CA 1
ATOM 814 C C . GLY A 1 112 ? -26.745 15.036 30.281 1.00 34.56 112 GLY A C 1
ATOM 815 O O . GLY A 1 112 ? -25.872 14.860 29.441 1.00 34.56 112 GLY A O 1
ATOM 816 N N . ARG A 1 113 ? -27.544 14.049 30.707 1.00 40.34 113 ARG A N 1
ATOM 817 C CA . ARG A 1 113 ? -27.666 12.735 30.054 1.00 40.34 113 ARG A CA 1
ATOM 818 C C . ARG A 1 113 ? -28.423 12.905 28.731 1.00 40.34 113 ARG A C 1
ATOM 820 O O . ARG A 1 113 ? -29.507 13.478 28.738 1.00 40.34 113 ARG A O 1
ATOM 827 N N . GLY A 1 114 ? -27.888 12.366 27.639 1.00 35.78 114 GLY A N 1
ATOM 828 C CA . GLY A 1 114 ? -28.560 12.280 26.342 1.00 35.78 114 GLY A CA 1
ATOM 829 C C . GLY A 1 114 ? -28.282 10.920 25.710 1.00 35.78 114 GLY A C 1
ATOM 830 O O . GLY A 1 114 ? -27.139 10.593 25.416 1.00 35.78 114 GLY A O 1
ATOM 831 N N . THR A 1 115 ? -29.326 10.111 25.604 1.00 42.19 115 THR A N 1
ATOM 832 C CA . THR A 1 115 ? -29.363 8.710 25.169 1.00 42.19 115 THR A CA 1
ATOM 833 C C . THR A 1 115 ? -29.188 8.543 23.657 1.00 42.19 115 THR A C 1
ATOM 835 O O . THR A 1 115 ? -29.754 9.315 22.884 1.00 42.19 115 THR A O 1
ATOM 838 N N . SER A 1 116 ? -28.478 7.484 23.253 1.00 37.97 116 SER A N 1
ATOM 839 C CA . SER A 1 116 ? -28.457 6.924 21.894 1.00 37.97 116 SER A CA 1
ATOM 840 C C . SER A 1 116 ? -29.851 6.536 21.391 1.00 37.97 116 SER A C 1
ATOM 842 O O . SER A 1 116 ? -30.692 6.114 22.189 1.00 37.97 116 SER A O 1
ATOM 844 N N . PRO A 1 117 ? -30.040 6.511 20.064 1.00 51.22 117 PRO A N 1
ATOM 845 C CA . PRO A 1 117 ? -30.869 5.499 19.440 1.00 51.22 117 PRO A CA 1
ATOM 846 C C . PRO A 1 117 ? -30.047 4.556 18.554 1.00 51.22 117 PRO A C 1
ATOM 848 O O . PRO A 1 117 ? -29.322 4.951 17.642 1.00 51.22 117 PRO A O 1
ATOM 851 N N . ASP A 1 118 ? -30.224 3.288 18.896 1.00 40.25 118 ASP A N 1
ATOM 852 C CA . ASP A 1 118 ? -30.066 2.076 18.108 1.00 40.25 118 ASP A CA 1
ATOM 853 C C . ASP A 1 118 ? -30.761 2.193 16.736 1.00 40.25 118 ASP A C 1
ATOM 855 O O . ASP A 1 118 ? -31.875 2.713 16.635 1.00 40.25 118 ASP A O 1
ATOM 859 N N . SER A 1 119 ? -30.123 1.692 15.679 1.00 44.56 119 SER A N 1
ATOM 860 C CA . SER A 1 119 ? -30.838 1.300 14.461 1.00 44.56 119 SER A CA 1
ATOM 861 C C . SER A 1 119 ? -30.126 0.134 13.788 1.00 44.56 119 SER A C 1
ATOM 863 O O . SER A 1 119 ? -29.238 0.267 12.949 1.00 44.56 119 SER A O 1
ATOM 865 N N . THR A 1 120 ? -30.556 -1.057 14.181 1.00 45.72 120 THR A N 1
ATOM 866 C CA . THR A 1 120 ? -30.392 -2.276 13.404 1.00 45.72 120 THR A CA 1
ATOM 867 C C . THR A 1 120 ? -31.373 -2.283 12.217 1.00 45.72 120 THR A C 1
ATOM 869 O O . THR A 1 120 ? -32.565 -2.060 12.394 1.00 45.72 120 THR A O 1
ATOM 872 N N . ARG A 1 121 ? -30.856 -2.687 11.046 1.00 40.72 121 ARG A N 1
ATOM 873 C CA . ARG A 1 121 ? -31.480 -3.586 10.046 1.00 40.72 121 ARG A CA 1
ATOM 874 C C . ARG A 1 121 ? -32.624 -3.081 9.138 1.00 40.72 121 ARG A C 1
ATOM 876 O O . ARG A 1 121 ? -33.766 -2.951 9.555 1.00 40.72 121 ARG A O 1
ATOM 883 N N . ALA A 1 122 ? -32.323 -3.037 7.840 1.00 38.75 122 ALA A N 1
ATOM 884 C CA . ALA A 1 122 ? -33.170 -3.394 6.688 1.00 38.75 122 ALA A CA 1
ATOM 885 C C . ALA A 1 122 ? -32.242 -3.368 5.454 1.00 38.75 122 ALA A C 1
ATOM 887 O O . ALA A 1 122 ? -31.382 -2.497 5.396 1.00 38.75 122 ALA A O 1
ATOM 888 N N . ALA A 1 123 ? -32.285 -4.227 4.444 1.00 48.03 123 ALA A N 1
ATOM 889 C CA . ALA A 1 123 ? -32.955 -5.481 4.124 1.00 48.03 123 ALA A CA 1
ATOM 890 C C . ALA A 1 123 ? -32.105 -6.112 2.999 1.00 48.03 123 ALA A C 1
ATOM 892 O O . ALA A 1 123 ? -31.426 -5.332 2.289 1.00 48.03 123 ALA A O 1
#

Secondary structure (DSSP, 8-state):
--HHHHHHHHHHHT-HHHHHHHHHHHHHHHHHHHHTT-HHHHHHHHHHHTTS---HHHHHHHHHT-S---TT-TTTHHHHHHTTSPP------------------------------------